Protein AF-A0A817D5H7-F1 (afdb_monomer_lite)

Foldseek 3Di:
DPPPDQLQRVCVVVVNPDSVVSVVVVVVVVVCCVPPPCVQPVDCPPPALVNCLVPVADPVCCVPPHPDSSDDDDDDPDQWDADDQDPPPVQNVVQQDPVVRGGIDGPPDDPPVCPPPPPPVVVVND

Secondary structure (DSSP, 8-state):
------HHHHHHHTT-S-HHHHHHHHHHHHHHIIIIIIHHHTSGGG--HHHHHHHSS-HHHHHHH-SSTT--------S-EE-PPPS-HHHHHHHEETTTTEEEE--SS-THHHHTT-TTGGGG--

Radius of gyration: 20.89 Å; chains: 1; bounding box: 43×39×53 Å

Structure (mmCIF, N/CA/C/O backbone):
data_AF-A0A817D5H7-F1
#
_entry.id   AF-A0A817D5H7-F1
#
loop_
_atom_site.group_PDB
_atom_site.id
_atom_site.type_symbol
_atom_site.label_atom_id
_atom_site.label_alt_id
_atom_site.label_comp_id
_atom_site.label_asym_id
_atom_site.label_entity_id
_atom_site.label_seq_id
_atom_site.pdbx_PDB_ins_code
_atom_site.Cartn_x
_atom_site.Cartn_y
_atom_site.Cartn_z
_atom_site.occupancy
_atom_site.B_iso_or_equiv
_atom_site.auth_seq_id
_atom_site.auth_comp_id
_atom_site.auth_asym_id
_atom_site.auth_atom_id
_atom_site.pdbx_PDB_model_num
ATOM 1 N N . MET A 1 1 ? 10.647 0.084 -1.416 1.00 36.53 1 MET A N 1
ATOM 2 C CA . MET A 1 1 ? 12.083 0.309 -1.682 1.00 36.53 1 MET A CA 1
ATOM 3 C C . MET A 1 1 ? 12.267 0.504 -3.180 1.00 36.53 1 MET A C 1
ATOM 5 O O . MET A 1 1 ? 11.966 -0.406 -3.937 1.00 36.53 1 MET A O 1
ATOM 9 N N . HIS A 1 2 ? 12.642 1.703 -3.624 1.00 50.81 2 HIS A N 1
ATOM 10 C CA . HIS A 1 2 ? 12.948 1.968 -5.031 1.00 50.81 2 HIS A CA 1
ATOM 11 C C . HIS A 1 2 ? 14.469 1.906 -5.162 1.00 50.81 2 HIS A C 1
ATOM 13 O O . HIS A 1 2 ? 15.149 2.758 -4.604 1.00 50.81 2 HIS A O 1
ATOM 19 N N . LEU A 1 3 ? 15.009 0.899 -5.852 1.00 74.94 3 LEU A N 1
ATOM 20 C CA . LEU A 1 3 ? 16.464 0.732 -5.997 1.00 74.94 3 LEU A CA 1
ATOM 21 C C . LEU A 1 3 ? 17.115 1.856 -6.827 1.00 74.94 3 LEU A C 1
ATOM 23 O O . LEU A 1 3 ? 18.332 1.926 -6.921 1.00 74.94 3 LEU A O 1
ATOM 27 N N . GLY A 1 4 ? 16.315 2.727 -7.458 1.00 81.31 4 GLY A N 1
ATOM 28 C CA . GLY A 1 4 ? 16.807 3.887 -8.211 1.00 81.31 4 GLY A CA 1
ATOM 29 C C . GLY A 1 4 ? 17.527 3.536 -9.517 1.00 81.31 4 GLY A C 1
ATOM 30 O O . GLY A 1 4 ? 18.035 4.427 -10.190 1.00 81.31 4 GLY A O 1
ATOM 31 N N . LEU A 1 5 ? 17.561 2.257 -9.898 1.00 89.38 5 LEU A N 1
ATOM 32 C CA . LEU A 1 5 ? 18.263 1.790 -11.087 1.00 89.38 5 LEU A CA 1
ATOM 33 C C . LEU A 1 5 ? 17.508 2.171 -12.361 1.00 89.38 5 LEU A C 1
ATOM 35 O O . LEU A 1 5 ? 16.300 1.963 -12.481 1.00 89.38 5 LEU A O 1
ATOM 39 N N . SER A 1 6 ? 18.237 2.698 -13.344 1.00 91.38 6 SER A N 1
ATOM 40 C CA . SER A 1 6 ? 17.663 2.979 -14.659 1.00 91.38 6 SER A CA 1
ATOM 41 C C . SER A 1 6 ? 17.396 1.685 -15.437 1.00 91.38 6 SER A C 1
ATOM 43 O O . SER A 1 6 ? 18.124 0.701 -15.304 1.00 91.38 6 SER A O 1
ATOM 45 N N . ASN A 1 7 ? 16.420 1.706 -16.351 1.00 91.50 7 ASN A N 1
ATOM 46 C CA . ASN A 1 7 ? 16.130 0.551 -17.213 1.00 91.50 7 ASN A CA 1
ATOM 47 C C . ASN A 1 7 ? 17.330 0.109 -18.069 1.00 91.50 7 ASN A C 1
ATOM 49 O O . ASN A 1 7 ? 17.376 -1.041 -18.487 1.00 91.50 7 ASN A O 1
ATOM 53 N N . LYS A 1 8 ? 18.299 0.997 -18.342 1.00 93.38 8 LYS A N 1
ATOM 54 C CA . LYS A 1 8 ? 19.543 0.626 -19.037 1.00 93.38 8 LYS A CA 1
ATOM 55 C C . LYS A 1 8 ? 20.434 -0.251 -18.154 1.00 93.38 8 LYS A C 1
ATOM 57 O O . LYS A 1 8 ? 20.929 -1.268 -18.619 1.00 93.38 8 LYS A O 1
ATOM 62 N N . VAL A 1 9 ? 20.592 0.129 -16.885 1.00 94.19 9 VAL A N 1
ATOM 63 C CA . VAL A 1 9 ? 21.369 -0.642 -15.903 1.00 94.19 9 VAL A CA 1
ATOM 64 C C . VAL A 1 9 ? 20.718 -2.001 -15.673 1.00 94.19 9 VAL A C 1
ATOM 66 O O . VAL A 1 9 ? 21.392 -3.020 -15.741 1.00 94.19 9 VAL A O 1
ATOM 69 N N . LEU A 1 10 ? 19.394 -2.030 -15.504 1.00 93.00 10 LEU A N 1
ATOM 70 C CA . LEU A 1 10 ? 18.650 -3.282 -15.364 1.00 93.00 10 LEU A CA 1
ATOM 71 C C . LEU A 1 10 ? 18.802 -4.180 -16.598 1.00 93.00 10 LEU A C 1
ATOM 73 O O . LEU A 1 10 ? 19.016 -5.377 -16.448 1.00 93.00 10 LEU A O 1
ATOM 77 N N . ALA A 1 11 ? 18.750 -3.618 -17.810 1.00 94.38 11 ALA A N 1
ATOM 78 C CA . ALA A 1 11 ? 18.969 -4.400 -19.024 1.00 94.38 11 ALA A CA 1
ATOM 79 C C . ALA A 1 11 ? 20.371 -5.028 -19.050 1.00 94.38 11 ALA A C 1
ATOM 81 O O . ALA A 1 11 ? 20.500 -6.194 -19.398 1.00 94.38 11 ALA A O 1
ATOM 82 N N . SER A 1 12 ? 21.396 -4.296 -18.605 1.00 94.12 12 SER A N 1
ATOM 83 C CA . SER A 1 12 ? 22.757 -4.828 -18.495 1.00 94.12 12 SER A CA 1
ATOM 84 C C . SER A 1 12 ? 22.873 -5.942 -17.452 1.00 94.12 12 SER A C 1
ATOM 86 O O . SER A 1 12 ? 23.489 -6.962 -17.737 1.00 94.12 12 SER A O 1
ATOM 88 N N . ILE A 1 13 ? 22.287 -5.761 -16.262 1.00 94.50 13 ILE A N 1
ATOM 89 C CA . ILE A 1 13 ? 22.345 -6.742 -15.161 1.00 94.50 13 ILE A CA 1
ATOM 90 C C . ILE A 1 13 ? 21.644 -8.045 -15.551 1.00 94.50 13 ILE A C 1
ATOM 92 O O . ILE A 1 13 ? 22.140 -9.127 -15.268 1.00 94.50 13 ILE A O 1
ATOM 96 N N . PHE A 1 14 ? 20.489 -7.942 -16.207 1.00 93.06 14 PHE A N 1
ATOM 97 C CA . PHE A 1 14 ? 19.680 -9.096 -16.597 1.00 93.06 14 PHE A CA 1
ATOM 98 C C . PHE A 1 14 ? 19.974 -9.594 -18.017 1.00 93.06 14 PHE A C 1
ATOM 100 O O . PHE A 1 14 ? 19.207 -10.395 -18.546 1.00 93.06 14 PHE A O 1
ATOM 107 N N . HIS A 1 15 ? 21.049 -9.110 -18.649 1.00 94.56 15 HIS A N 1
ATOM 108 C CA . HIS A 1 15 ? 21.449 -9.474 -20.014 1.00 94.56 15 HIS A CA 1
ATOM 109 C C . HIS A 1 15 ? 20.313 -9.354 -21.049 1.00 94.56 15 HIS A C 1
ATOM 111 O O . HIS A 1 15 ? 20.173 -10.163 -21.966 1.00 94.56 15 HIS A O 1
ATOM 117 N N . LEU A 1 16 ? 19.480 -8.322 -20.907 1.00 92.25 16 LEU A N 1
ATOM 118 C CA . LEU A 1 16 ? 18.393 -8.018 -21.827 1.00 92.25 16 LEU A CA 1
ATOM 119 C C . LEU A 1 16 ? 18.886 -7.115 -22.956 1.00 92.25 16 LEU A C 1
ATOM 121 O O . LEU A 1 16 ? 19.622 -6.155 -22.740 1.00 92.25 16 LEU A O 1
ATOM 125 N N . GLN A 1 17 ? 18.391 -7.386 -24.161 1.00 87.75 17 GLN A N 1
ATOM 126 C CA . GLN A 1 17 ? 18.819 -6.711 -25.389 1.00 87.75 17 GLN A CA 1
ATOM 127 C C . GLN A 1 17 ? 18.530 -5.201 -25.390 1.00 87.75 17 GLN A C 1
ATOM 129 O O . GLN A 1 17 ? 19.285 -4.423 -25.966 1.00 87.75 17 GLN A O 1
ATOM 134 N N . ASP A 1 18 ? 17.438 -4.755 -24.752 1.00 91.69 18 ASP A N 1
ATOM 135 C CA . ASP A 1 18 ? 17.120 -3.330 -24.675 1.00 91.69 18 ASP A CA 1
ATOM 136 C C . ASP A 1 18 ? 16.357 -2.902 -23.407 1.00 91.69 18 ASP A C 1
ATOM 138 O O . ASP A 1 18 ? 15.669 -3.673 -22.730 1.00 91.69 18 ASP A O 1
ATOM 142 N N . LYS A 1 19 ? 16.422 -1.593 -23.118 1.00 90.50 19 LYS A N 1
ATOM 143 C CA . LYS A 1 19 ? 15.696 -0.955 -22.003 1.00 90.50 19 LYS A CA 1
ATOM 144 C C . LYS A 1 19 ? 14.167 -1.048 -22.127 1.00 90.50 19 LYS A C 1
ATOM 146 O O . LYS A 1 19 ? 13.459 -0.848 -21.140 1.00 90.50 19 LYS A O 1
ATOM 151 N N . ARG A 1 20 ? 13.638 -1.277 -23.336 1.00 93.19 20 ARG A N 1
ATOM 152 C CA . ARG A 1 20 ? 12.189 -1.376 -23.581 1.00 93.19 20 ARG A CA 1
ATOM 153 C C . ARG A 1 20 ? 11.664 -2.715 -23.082 1.00 93.19 20 ARG A C 1
ATOM 155 O O . ARG A 1 20 ? 10.571 -2.774 -22.531 1.00 93.19 20 ARG A O 1
ATOM 162 N N . SER A 1 21 ? 12.459 -3.768 -23.213 1.00 92.50 21 SER A N 1
ATOM 163 C CA . SER A 1 21 ? 12.161 -5.112 -22.730 1.00 92.50 21 SER A CA 1
ATOM 164 C C . SER A 1 21 ? 12.034 -5.130 -21.212 1.00 92.50 21 SER A C 1
ATOM 166 O O . SER A 1 21 ? 11.036 -5.641 -20.715 1.00 92.50 21 SER A O 1
ATOM 168 N N . VAL A 1 22 ? 12.919 -4.431 -20.491 1.00 93.94 22 VAL A N 1
ATOM 169 C CA . VAL A 1 22 ? 12.772 -4.196 -19.040 1.00 93.94 22 VAL A CA 1
ATOM 170 C C . VAL A 1 22 ? 11.411 -3.576 -18.715 1.00 93.94 22 VAL A C 1
ATOM 172 O O . VAL A 1 22 ? 10.673 -4.093 -17.881 1.00 93.94 22 VAL A O 1
ATOM 175 N N . SER A 1 23 ? 11.036 -2.494 -19.407 1.00 92.12 23 SER A N 1
ATOM 176 C CA . SER A 1 23 ? 9.758 -1.819 -19.148 1.00 92.12 23 SER A CA 1
ATOM 177 C C . SER A 1 23 ? 8.547 -2.715 -19.421 1.00 92.12 23 SER A C 1
ATOM 179 O O . SER A 1 23 ? 7.564 -2.645 -18.685 1.00 92.12 23 SER A O 1
ATOM 181 N N . ARG A 1 24 ? 8.601 -3.550 -20.468 1.00 94.25 24 ARG A N 1
ATOM 182 C CA . ARG A 1 24 ? 7.533 -4.505 -20.799 1.00 94.25 24 ARG A CA 1
ATOM 183 C C . ARG A 1 24 ? 7.403 -5.591 -19.735 1.00 94.25 24 ARG A C 1
ATOM 185 O O . ARG A 1 24 ? 6.288 -5.857 -19.294 1.00 94.25 24 ARG A O 1
ATOM 192 N N . VAL A 1 25 ? 8.524 -6.161 -19.292 1.00 94.06 25 VAL A N 1
ATOM 193 C CA . VAL A 1 25 ? 8.550 -7.188 -18.239 1.00 94.06 25 VAL A CA 1
ATOM 194 C C . VAL A 1 25 ? 7.991 -6.629 -16.934 1.00 94.06 25 VAL A C 1
ATOM 196 O O . VAL A 1 25 ? 7.056 -7.207 -16.389 1.00 94.06 25 VAL A O 1
ATOM 199 N N . ILE A 1 26 ? 8.471 -5.465 -16.477 1.00 92.50 26 ILE A N 1
ATOM 200 C CA . ILE A 1 26 ? 7.965 -4.815 -15.255 1.00 92.50 26 ILE A CA 1
ATOM 201 C C . ILE A 1 26 ? 6.457 -4.568 -15.350 1.00 92.50 26 ILE A C 1
ATOM 203 O O . ILE A 1 26 ? 5.720 -4.825 -14.400 1.00 92.50 26 ILE A O 1
ATOM 207 N N . HIS A 1 27 ? 5.974 -4.087 -16.498 1.00 93.94 27 HIS A N 1
ATOM 208 C CA . HIS A 1 27 ? 4.544 -3.861 -16.699 1.00 93.94 27 HIS A CA 1
ATOM 209 C C . HIS A 1 27 ? 3.732 -5.160 -16.662 1.00 93.94 27 HIS A C 1
ATOM 211 O O . HIS A 1 27 ? 2.651 -5.173 -16.077 1.00 93.94 27 HIS A O 1
ATOM 217 N N . SER A 1 28 ? 4.253 -6.241 -17.245 1.00 95.62 28 SER A N 1
ATOM 218 C CA . SER A 1 28 ? 3.621 -7.563 -17.219 1.00 95.62 28 SER A CA 1
ATOM 219 C C . SER A 1 28 ? 3.545 -8.122 -15.802 1.00 95.62 28 SER A C 1
ATOM 221 O O . SER A 1 28 ? 2.470 -8.513 -15.358 1.00 95.62 28 SER A O 1
ATOM 223 N N . VAL A 1 29 ? 4.659 -8.084 -15.064 1.00 94.62 29 VAL A N 1
ATOM 224 C CA . VAL A 1 29 ? 4.711 -8.511 -13.659 1.00 94.62 29 VAL A CA 1
ATOM 225 C C . VAL A 1 29 ? 3.738 -7.691 -12.826 1.00 94.62 29 VAL A C 1
ATOM 227 O O . VAL A 1 29 ? 2.950 -8.256 -12.083 1.00 94.62 29 VAL A O 1
ATOM 230 N N . ARG A 1 30 ? 3.709 -6.364 -12.996 1.00 93.00 30 ARG A N 1
ATOM 231 C CA . ARG A 1 30 ? 2.756 -5.503 -12.286 1.00 93.00 30 ARG A CA 1
ATOM 232 C C . ARG A 1 30 ? 1.307 -5.897 -12.568 1.00 93.00 30 ARG A C 1
ATOM 234 O O . ARG A 1 30 ? 0.505 -5.892 -11.642 1.00 93.00 30 ARG A O 1
ATOM 241 N N . LYS A 1 31 ? 0.957 -6.216 -13.819 1.00 94.69 31 LYS A N 1
ATOM 242 C CA . LYS A 1 31 ? -0.395 -6.682 -14.163 1.00 94.69 31 LYS A CA 1
ATOM 243 C C . LYS A 1 31 ? -0.734 -7.993 -13.454 1.00 94.69 31 LYS A C 1
ATOM 245 O O . LYS A 1 31 ? -1.754 -8.025 -12.780 1.00 94.69 31 LYS A O 1
ATOM 250 N N . ALA A 1 32 ? 0.137 -8.997 -13.553 1.00 94.00 32 ALA A N 1
ATOM 251 C CA . ALA A 1 32 ? -0.057 -10.295 -12.904 1.00 94.00 32 ALA A CA 1
ATOM 252 C C . ALA A 1 32 ? -0.129 -10.165 -11.374 1.00 94.00 32 ALA A C 1
ATOM 254 O O . ALA A 1 32 ? -1.003 -10.727 -10.728 1.00 94.00 32 ALA A O 1
ATOM 255 N N . MET A 1 33 ? 0.729 -9.333 -10.776 1.00 91.88 33 MET A N 1
ATOM 256 C CA . MET A 1 33 ? 0.649 -9.036 -9.348 1.00 91.88 33 MET A CA 1
ATOM 257 C C . MET A 1 33 ? -0.697 -8.413 -8.984 1.00 91.88 33 MET A C 1
ATOM 259 O O . MET A 1 33 ? -1.277 -8.794 -7.977 1.00 91.88 33 MET A O 1
ATOM 263 N N . MET A 1 34 ? -1.205 -7.468 -9.779 1.00 88.56 34 MET A N 1
ATOM 264 C CA . MET A 1 34 ? -2.478 -6.816 -9.477 1.00 88.56 34 MET A CA 1
ATOM 265 C C . MET A 1 34 ? -3.682 -7.754 -9.592 1.00 88.56 34 MET A C 1
ATOM 267 O O . MET A 1 34 ? -4.578 -7.645 -8.760 1.00 88.56 34 MET A O 1
ATOM 271 N N . SER A 1 35 ? -3.715 -8.637 -10.592 1.00 88.06 35 SER A N 1
ATOM 272 C CA . SER A 1 35 ? -4.833 -9.567 -10.793 1.00 88.06 35 SER A CA 1
ATOM 273 C C . SER A 1 35 ? -4.761 -10.786 -9.878 1.00 88.06 35 SER A C 1
ATOM 275 O O . SER A 1 35 ? -5.768 -11.178 -9.302 1.00 88.06 35 SER A O 1
ATOM 277 N N . ASP A 1 36 ? -3.572 -11.359 -9.699 1.00 88.31 36 ASP A N 1
ATOM 278 C CA . ASP A 1 36 ? -3.456 -12.718 -9.164 1.00 88.31 36 ASP A CA 1
ATOM 279 C C . ASP A 1 36 ? -2.948 -12.718 -7.721 1.00 88.31 36 ASP A C 1
ATOM 281 O O . ASP A 1 36 ? -3.344 -13.564 -6.923 1.00 88.31 36 ASP A O 1
ATOM 285 N N . PHE A 1 37 ? -2.110 -11.746 -7.346 1.00 86.50 37 PHE A N 1
ATOM 286 C CA . PHE A 1 37 ? -1.529 -11.684 -6.004 1.00 86.50 37 PHE A CA 1
ATOM 287 C C . PHE A 1 37 ? -2.262 -10.695 -5.092 1.00 86.50 37 PHE A C 1
ATOM 289 O O . PHE A 1 37 ? -2.733 -11.054 -4.017 1.00 86.50 37 PHE A O 1
ATOM 296 N N . VAL A 1 38 ? -2.384 -9.435 -5.508 1.00 84.25 38 VAL A N 1
ATOM 297 C CA . VAL A 1 38 ? -2.875 -8.355 -4.642 1.00 84.25 38 VAL A CA 1
ATOM 298 C C . VAL A 1 38 ? -4.311 -8.608 -4.197 1.00 84.25 38 VAL A C 1
ATOM 300 O O . VAL A 1 38 ? -4.616 -8.439 -3.016 1.00 84.25 38 VAL A O 1
ATOM 303 N N . GLN A 1 39 ? -5.164 -9.063 -5.117 1.00 77.44 39 GLN A N 1
ATOM 304 C CA . GLN A 1 39 ? -6.560 -9.377 -4.824 1.00 77.44 39 GLN A CA 1
ATOM 305 C C . GLN A 1 39 ? -6.705 -10.451 -3.734 1.00 77.44 39 GLN A C 1
ATOM 307 O O . GLN A 1 39 ? -7.598 -10.343 -2.896 1.00 77.44 39 GLN A O 1
ATOM 312 N N . HIS A 1 40 ? -5.812 -11.443 -3.715 1.00 78.25 40 HIS A N 1
ATOM 313 C CA . HIS A 1 40 ? -5.900 -12.590 -2.811 1.00 78.25 40 HIS A CA 1
ATOM 314 C C . HIS A 1 40 ? -5.126 -12.398 -1.500 1.00 78.25 40 HIS A C 1
ATOM 316 O O . HIS A 1 40 ? -5.522 -12.977 -0.496 1.00 78.25 40 HIS A O 1
ATOM 322 N N . TYR A 1 41 ? -4.061 -11.584 -1.483 1.00 78.00 41 TYR A N 1
ATOM 323 C CA . TYR A 1 41 ? -3.114 -11.550 -0.355 1.00 78.00 41 TYR A CA 1
ATOM 324 C C . TYR A 1 41 ? -2.839 -10.163 0.250 1.00 78.00 41 TYR A C 1
ATOM 326 O O . TYR A 1 41 ? -2.292 -10.086 1.344 1.00 78.00 41 TYR A O 1
ATOM 334 N N . LEU A 1 42 ? -3.182 -9.056 -0.421 1.00 75.88 42 LEU A N 1
ATOM 335 C CA . LEU A 1 42 ? -2.879 -7.689 0.061 1.00 75.88 42 LEU A CA 1
ATOM 336 C C . LEU A 1 42 ? -4.120 -6.837 0.367 1.00 75.88 42 LEU A C 1
ATOM 338 O O . LEU A 1 42 ? -3.984 -5.763 0.949 1.00 75.88 42 LEU A O 1
ATOM 342 N N . GLY A 1 43 ? -5.316 -7.284 -0.022 1.00 68.00 43 GLY A N 1
ATOM 343 C CA . GLY A 1 43 ? -6.587 -6.637 0.330 1.00 68.00 43 GLY A CA 1
ATOM 344 C C . GLY A 1 43 ? -7.281 -7.297 1.524 1.00 68.00 43 GLY A C 1
ATOM 345 O O . GLY A 1 43 ? -6.917 -8.392 1.924 1.00 68.00 43 GLY A O 1
ATOM 346 N N . PHE A 1 44 ? -8.343 -6.688 2.051 1.00 67.38 44 PHE A N 1
ATOM 347 C CA . PHE A 1 44 ? -9.131 -7.271 3.152 1.00 67.38 44 PHE A CA 1
ATOM 348 C C . PHE A 1 44 ? -10.091 -8.388 2.711 1.00 67.38 44 PHE A C 1
ATOM 350 O O . PHE A 1 44 ? -10.747 -8.994 3.545 1.00 67.38 44 PHE A O 1
ATOM 357 N N . HIS A 1 45 ? -10.168 -8.699 1.414 1.00 68.69 45 HIS A N 1
ATOM 358 C CA . HIS A 1 45 ? -11.101 -9.701 0.885 1.00 68.69 45 HIS A CA 1
ATOM 359 C C . HIS A 1 45 ? -10.864 -11.123 1.414 1.00 68.69 45 HIS A C 1
ATOM 361 O O . HIS A 1 45 ? -11.800 -11.914 1.443 1.00 68.69 45 HIS A O 1
ATOM 367 N N . HIS A 1 46 ? -9.638 -11.447 1.834 1.00 71.06 46 HIS A N 1
ATOM 368 C CA . HIS A 1 46 ? -9.293 -12.767 2.370 1.00 71.06 46 HIS A CA 1
ATOM 369 C C . HIS A 1 46 ? -9.415 -12.858 3.900 1.00 71.06 46 HIS A C 1
ATOM 371 O O . HIS A 1 46 ? -9.274 -13.946 4.453 1.00 71.06 46 HIS A O 1
ATOM 377 N N . ILE A 1 47 ? -9.677 -11.741 4.591 1.00 78.81 47 ILE A N 1
ATOM 378 C CA . ILE A 1 47 ? -9.762 -11.690 6.053 1.00 78.81 47 ILE A CA 1
ATOM 379 C C . ILE A 1 47 ? -11.164 -11.236 6.445 1.00 78.81 47 ILE A C 1
ATOM 381 O O . ILE A 1 47 ? -11.566 -10.107 6.177 1.00 78.81 47 ILE A O 1
ATOM 385 N N . ASN A 1 48 ? -11.910 -12.106 7.122 1.00 83.06 48 ASN A N 1
ATOM 386 C CA . ASN A 1 48 ? -13.197 -11.727 7.693 1.00 83.06 48 ASN A CA 1
ATOM 387 C C . ASN A 1 48 ? -13.019 -11.092 9.085 1.00 83.06 48 ASN A C 1
ATOM 389 O O . ASN A 1 48 ? -12.007 -11.288 9.762 1.00 83.06 48 ASN A O 1
ATOM 393 N N . ARG A 1 49 ? -14.031 -10.338 9.529 1.00 83.06 49 ARG A N 1
ATOM 394 C CA . ARG A 1 49 ? -14.024 -9.633 10.821 1.00 83.06 49 ARG A CA 1
ATOM 395 C C . ARG A 1 49 ? -13.711 -10.559 12.000 1.00 83.06 49 ARG A C 1
ATOM 397 O O . ARG A 1 49 ? -12.934 -10.182 12.873 1.00 83.06 49 ARG A O 1
ATOM 404 N N . GLN A 1 50 ? -14.308 -11.748 12.023 1.00 83.69 50 GLN A N 1
ATOM 405 C CA . GLN A 1 50 ? -14.150 -12.690 13.127 1.00 83.69 50 GLN A CA 1
ATOM 406 C C . GLN A 1 50 ? -12.701 -13.185 13.218 1.00 83.69 50 GLN A C 1
ATOM 408 O O . GLN A 1 50 ? -12.098 -13.150 14.285 1.00 83.69 50 GLN A O 1
ATOM 413 N N . THR A 1 51 ? -12.080 -13.494 12.077 1.00 84.62 51 THR A N 1
ATOM 414 C CA . THR A 1 51 ? -10.659 -13.841 11.991 1.00 84.62 51 THR A CA 1
ATOM 415 C C . THR A 1 51 ? -9.764 -12.733 12.554 1.00 84.62 51 THR A C 1
ATOM 417 O O . THR A 1 51 ? -8.801 -13.046 13.248 1.00 84.62 51 THR A O 1
ATOM 420 N N . VAL A 1 52 ? -10.087 -11.451 12.333 1.00 83.81 52 VAL A N 1
ATOM 421 C CA . VAL A 1 52 ? -9.328 -10.323 12.917 1.00 83.81 52 VAL A CA 1
ATOM 422 C C . VAL A 1 52 ? -9.432 -10.284 14.441 1.00 83.81 52 VAL A C 1
ATOM 424 O O . VAL A 1 52 ? -8.421 -10.121 15.128 1.00 83.81 52 VAL A O 1
ATOM 427 N N . ILE A 1 53 ? -10.645 -10.437 14.970 1.00 83.06 53 ILE A N 1
ATOM 428 C CA . ILE A 1 53 ? -10.912 -10.415 16.415 1.00 83.06 53 ILE A CA 1
ATOM 429 C C . ILE A 1 53 ? -10.190 -11.576 17.113 1.00 83.06 53 ILE A C 1
ATOM 431 O O . ILE A 1 53 ? -9.565 -11.395 18.167 1.00 83.06 53 ILE A O 1
ATOM 435 N N . ASP A 1 54 ? -10.231 -12.753 16.495 1.00 82.62 54 ASP A N 1
ATOM 436 C CA . ASP A 1 54 ? -9.711 -13.982 17.085 1.00 82.62 54 ASP A CA 1
ATOM 437 C C . ASP A 1 54 ? -8.186 -14.081 16.963 1.00 82.62 54 ASP A C 1
ATOM 439 O O . ASP A 1 54 ? -7.521 -14.434 17.935 1.00 82.62 54 ASP A O 1
ATOM 443 N N . HIS A 1 55 ? -7.616 -13.713 15.808 1.00 83.31 55 HIS A N 1
ATOM 444 C CA . HIS A 1 55 ? -6.220 -14.028 15.472 1.00 83.31 55 HIS A CA 1
ATOM 445 C C . HIS A 1 55 ? -5.304 -12.807 15.310 1.00 83.31 55 HIS A C 1
ATOM 447 O O . HIS A 1 55 ? -4.085 -12.961 15.333 1.00 83.31 55 HIS A O 1
ATOM 453 N N . HIS A 1 56 ? -5.849 -11.596 15.155 1.00 80.38 56 HIS A N 1
ATOM 454 C CA . HIS A 1 56 ? -5.058 -10.396 14.839 1.00 80.38 56 HIS A CA 1
ATOM 455 C C . HIS A 1 56 ? -5.158 -9.282 15.889 1.00 80.38 56 HIS A C 1
ATOM 457 O O . HIS A 1 56 ? -4.683 -8.172 15.657 1.00 80.38 56 HIS A O 1
ATOM 463 N N . THR A 1 57 ? -5.722 -9.575 17.064 1.00 80.19 57 THR A N 1
ATOM 464 C CA . THR A 1 57 ? -5.765 -8.643 18.199 1.00 80.19 57 THR A CA 1
ATOM 465 C C . THR A 1 57 ? -5.027 -9.251 19.388 1.00 80.19 57 THR A C 1
ATOM 467 O O . THR A 1 57 ? -5.415 -10.304 19.895 1.00 80.19 57 THR A O 1
ATOM 470 N N . THR A 1 58 ? -3.956 -8.600 19.845 1.00 82.50 58 THR A N 1
ATOM 471 C CA . THR A 1 58 ? -3.171 -9.072 20.996 1.00 82.50 58 THR A CA 1
ATOM 472 C C . THR A 1 58 ? -3.967 -8.951 22.295 1.00 82.50 58 THR A C 1
ATOM 474 O O . THR A 1 58 ? -4.791 -8.050 22.434 1.00 82.50 58 THR A O 1
ATOM 477 N N . ALA A 1 59 ? -3.694 -9.819 23.276 1.00 84.31 59 ALA A N 1
ATOM 478 C CA . ALA A 1 59 ? -4.360 -9.768 24.583 1.00 84.31 59 ALA A CA 1
ATOM 479 C C . ALA A 1 59 ? -4.237 -8.382 25.244 1.00 84.31 59 ALA A C 1
ATOM 481 O O . ALA A 1 59 ? -5.221 -7.838 25.725 1.00 84.31 59 ALA A O 1
ATOM 482 N N . ILE A 1 60 ? -3.056 -7.759 25.159 1.00 85.81 60 ILE A N 1
ATOM 483 C CA . ILE A 1 60 ? -2.813 -6.410 25.690 1.00 85.81 60 ILE A CA 1
ATOM 484 C C . ILE A 1 60 ? -3.715 -5.364 25.014 1.00 85.81 60 ILE A C 1
ATOM 486 O O . ILE A 1 60 ? -4.292 -4.524 25.695 1.00 85.81 60 ILE A O 1
ATOM 490 N N . ALA A 1 61 ? -3.866 -5.406 23.687 1.00 81.94 61 ALA A N 1
ATOM 491 C CA . ALA A 1 61 ? -4.745 -4.472 22.985 1.00 81.94 61 ALA A CA 1
ATOM 492 C C . ALA A 1 61 ? -6.224 -4.695 23.339 1.00 81.94 61 ALA A C 1
ATOM 494 O O . ALA A 1 61 ? -6.969 -3.722 23.429 1.00 81.94 61 ALA A O 1
ATOM 495 N N . LYS A 1 62 ? -6.636 -5.950 23.580 1.00 82.88 62 LYS A N 1
ATOM 496 C CA . LYS A 1 62 ? -7.997 -6.269 24.039 1.00 82.88 62 LYS A CA 1
ATOM 497 C C . LYS A 1 62 ? -8.287 -5.611 25.387 1.00 82.88 62 LYS A C 1
ATOM 499 O O . LYS A 1 62 ? -9.265 -4.885 25.486 1.00 82.88 62 LYS A O 1
ATOM 504 N N . GLU A 1 63 ? -7.404 -5.792 26.366 1.00 86.38 63 GLU A N 1
ATOM 505 C CA . GLU A 1 63 ? -7.575 -5.231 27.715 1.00 86.38 63 GLU A CA 1
ATOM 506 C C . GLU A 1 63 ? -7.520 -3.697 27.744 1.00 86.38 63 GLU A C 1
ATOM 508 O O . GLU A 1 63 ? -8.244 -3.057 28.499 1.00 86.38 63 GLU A O 1
ATOM 513 N N . LEU A 1 64 ? -6.654 -3.086 26.930 1.00 86.62 64 LEU A N 1
ATOM 514 C CA . LEU A 1 64 ? -6.440 -1.638 26.978 1.00 86.62 64 LEU A CA 1
ATOM 515 C C . LEU A 1 64 ? -7.441 -0.833 26.145 1.00 86.62 64 LEU A C 1
ATOM 517 O O . LEU A 1 64 ? -7.689 0.329 26.462 1.00 86.62 64 LEU A O 1
ATOM 521 N N . LEU A 1 65 ? -7.944 -1.395 25.041 1.00 83.81 65 LEU A N 1
ATOM 522 C CA . LEU A 1 65 ? -8.641 -0.621 24.006 1.00 83.81 65 LEU A CA 1
ATOM 523 C C . LEU A 1 65 ? -10.063 -1.110 23.718 1.00 83.81 65 LEU A C 1
ATOM 525 O O . LEU A 1 65 ? -10.796 -0.407 23.018 1.00 83.81 65 LEU A O 1
ATOM 529 N N . LEU A 1 66 ? -10.464 -2.288 24.210 1.00 84.19 66 LEU A N 1
ATOM 530 C CA . LEU A 1 66 ? -11.781 -2.865 23.938 1.00 84.19 66 LEU A CA 1
ATOM 531 C C . LEU A 1 66 ? -12.615 -2.972 25.216 1.00 84.19 66 LEU A C 1
ATOM 533 O O . LEU A 1 66 ? -12.137 -3.408 26.253 1.00 84.19 66 LEU A O 1
ATOM 537 N N . ASN A 1 67 ? -13.905 -2.649 25.108 1.00 82.50 67 ASN A N 1
ATOM 538 C CA . ASN A 1 67 ? -14.868 -2.823 26.201 1.00 82.50 67 ASN A CA 1
ATOM 539 C C . ASN A 1 67 ? -15.694 -4.108 26.043 1.00 82.50 67 ASN A C 1
ATOM 541 O O . ASN A 1 67 ? -16.384 -4.529 26.967 1.00 82.50 67 ASN A O 1
ATOM 545 N N . THR A 1 68 ? -15.687 -4.707 24.847 1.00 80.12 68 THR A N 1
ATOM 546 C CA . THR A 1 68 ? -16.477 -5.901 24.516 1.00 80.12 68 THR A CA 1
ATOM 547 C C . THR A 1 68 ? -15.692 -6.836 23.587 1.00 80.12 68 THR A C 1
ATOM 549 O O . THR A 1 68 ? -14.894 -6.360 22.774 1.00 80.12 68 THR A O 1
ATOM 552 N N . PRO A 1 69 ? -15.944 -8.159 23.633 1.00 74.12 69 PRO A N 1
ATOM 553 C CA . PRO A 1 69 ? -15.172 -9.148 22.873 1.00 74.12 69 PRO A CA 1
ATOM 554 C C . PRO A 1 69 ? -15.386 -9.082 21.353 1.00 74.12 69 PRO A C 1
ATOM 556 O O . PRO A 1 69 ? -14.583 -9.627 20.605 1.00 74.12 69 PRO A O 1
ATOM 559 N N . TYR A 1 70 ? -16.439 -8.407 20.881 1.00 76.38 70 TYR A N 1
ATOM 560 C CA . TYR A 1 70 ? -16.756 -8.279 19.453 1.00 76.38 70 TYR A CA 1
ATOM 561 C C . TYR A 1 70 ? -16.213 -6.994 18.817 1.00 76.38 70 TYR A C 1
ATOM 563 O O . TYR A 1 70 ? -16.468 -6.734 17.636 1.00 76.38 70 TYR A O 1
ATOM 571 N N . GLN A 1 71 ? -15.516 -6.152 19.581 1.00 80.56 71 GLN A N 1
ATOM 572 C CA . GLN A 1 71 ? -14.886 -4.941 19.065 1.00 80.56 71 GLN A CA 1
ATOM 573 C C . GLN A 1 71 ? -13.510 -5.249 18.465 1.00 80.56 71 GLN A C 1
ATOM 575 O O . GLN A 1 71 ? -12.859 -6.227 18.813 1.00 80.56 71 GLN A O 1
ATOM 580 N N . LEU A 1 72 ? -13.081 -4.398 17.536 1.00 78.44 72 LEU A N 1
ATOM 581 C CA . LEU A 1 72 ? -11.750 -4.453 16.942 1.00 78.44 72 LEU A CA 1
ATOM 582 C C . LEU A 1 72 ? -11.104 -3.080 17.049 1.00 78.44 72 LEU A C 1
ATOM 584 O O . LEU A 1 72 ? -11.782 -2.059 16.908 1.00 78.44 72 LEU A O 1
ATOM 588 N N . THR A 1 73 ? -9.794 -3.066 17.253 1.00 76.00 73 THR A N 1
ATOM 589 C CA . THR A 1 73 ? -8.989 -1.850 17.186 1.00 76.00 73 THR A CA 1
ATOM 590 C C . THR A 1 73 ? -8.212 -1.858 15.881 1.00 76.00 73 THR A C 1
ATOM 592 O O . THR A 1 73 ? -7.485 -2.806 15.591 1.00 76.00 73 THR A O 1
ATOM 595 N N . LEU A 1 74 ? -8.338 -0.783 15.105 1.00 75.88 74 LEU A N 1
ATOM 596 C CA . LEU A 1 74 ? -7.579 -0.582 13.877 1.00 75.88 74 LEU A CA 1
ATOM 597 C C . LEU A 1 74 ? -6.542 0.522 14.098 1.00 75.88 74 LEU A C 1
ATOM 599 O O . LEU A 1 74 ? -6.901 1.672 14.342 1.00 75.88 74 LEU A O 1
ATOM 603 N N . VAL A 1 75 ? -5.260 0.173 13.989 1.00 73.88 75 VAL A N 1
ATOM 604 C CA . VAL A 1 75 ? -4.153 1.135 14.045 1.00 73.88 75 VAL A CA 1
ATOM 605 C C . VAL A 1 75 ? -3.596 1.305 12.638 1.00 73.88 75 VAL A C 1
ATOM 607 O O . VAL A 1 75 ? -3.065 0.362 12.058 1.00 73.88 75 VAL A O 1
ATOM 610 N N . ILE A 1 76 ? -3.731 2.507 12.080 1.00 71.81 76 ILE A N 1
ATOM 611 C CA . ILE A 1 76 ? -3.199 2.850 10.758 1.00 71.81 76 ILE A CA 1
ATOM 612 C C . ILE A 1 76 ? -2.064 3.850 10.949 1.00 71.81 76 ILE A C 1
ATOM 614 O O . ILE A 1 76 ? -2.309 5.039 11.154 1.00 71.81 76 ILE A O 1
ATOM 618 N N . ASP A 1 77 ? -0.823 3.385 10.827 1.00 69.19 77 ASP A N 1
ATOM 619 C CA . ASP A 1 77 ? 0.328 4.279 10.715 1.00 69.19 77 ASP A CA 1
ATOM 620 C C . ASP A 1 77 ? 0.426 4.789 9.272 1.00 69.19 77 ASP A C 1
ATOM 622 O O . ASP A 1 77 ? 1.001 4.155 8.386 1.00 69.19 77 ASP A O 1
ATOM 626 N N . SER A 1 78 ? -0.231 5.918 9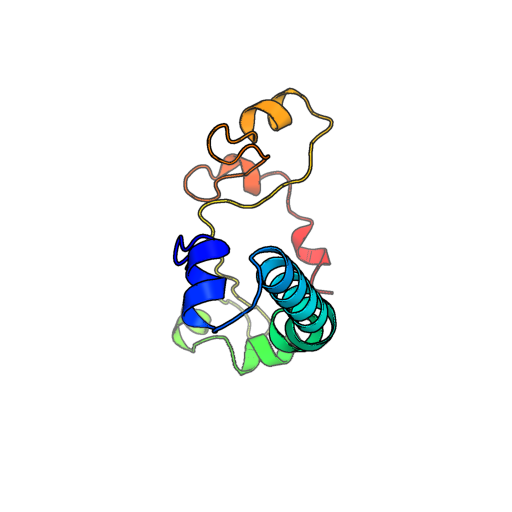.002 1.00 66.25 78 SER A N 1
ATOM 627 C CA . SER A 1 78 ? -0.148 6.577 7.702 1.00 66.25 78 SER A CA 1
ATOM 628 C C . SER A 1 78 ? 0.377 7.999 7.854 1.00 66.25 78 SER A C 1
ATOM 630 O O . SER A 1 78 ? -0.241 8.871 8.462 1.00 66.25 78 SER A O 1
ATOM 632 N N . THR A 1 79 ? 1.536 8.264 7.247 1.00 70.00 79 THR A N 1
ATOM 633 C CA . THR A 1 79 ? 2.066 9.631 7.145 1.00 70.00 79 THR A CA 1
ATOM 634 C C . THR A 1 79 ? 1.233 10.470 6.172 1.00 70.00 79 THR A C 1
ATOM 636 O O . THR A 1 79 ? 1.060 11.665 6.381 1.00 70.00 79 THR A O 1
ATOM 639 N N . TYR A 1 80 ? 0.694 9.853 5.116 1.00 77.75 80 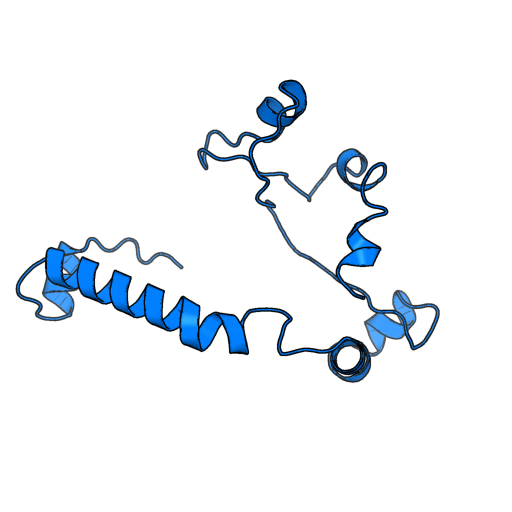TYR A N 1
ATOM 640 C CA . TYR A 1 80 ? -0.153 10.509 4.122 1.00 77.75 80 TYR A CA 1
ATOM 641 C C . TYR A 1 80 ? -1.203 9.536 3.579 1.00 77.75 80 TYR A C 1
ATOM 643 O O . TYR A 1 80 ? -0.850 8.475 3.067 1.00 77.75 80 TYR A O 1
ATOM 651 N N . LEU A 1 81 ? -2.475 9.924 3.616 1.00 82.62 81 LEU A N 1
ATOM 652 C CA . LEU A 1 81 ? -3.566 9.231 2.937 1.00 82.62 81 LEU A CA 1
ATOM 653 C C . LEU A 1 81 ? -3.855 9.900 1.601 1.00 82.62 81 LEU A C 1
ATOM 655 O O . LEU A 1 81 ? -4.062 11.111 1.533 1.00 82.62 81 LEU A O 1
ATOM 659 N N . TYR A 1 82 ? -3.888 9.112 0.532 1.00 85.19 82 TYR A N 1
ATOM 660 C CA . TYR A 1 82 ? -4.322 9.606 -0.767 1.00 85.19 82 TYR A CA 1
ATOM 661 C C . TYR A 1 82 ? -5.821 9.897 -0.763 1.00 85.19 82 TYR A C 1
ATOM 663 O O . TYR A 1 82 ? -6.619 9.070 -0.326 1.00 85.19 82 TYR A O 1
ATOM 671 N N . VAL A 1 83 ? -6.194 11.057 -1.302 1.00 85.56 83 VAL A N 1
ATOM 672 C CA . VAL A 1 83 ? -7.592 11.439 -1.512 1.00 85.56 83 VAL A CA 1
ATOM 673 C C . VAL A 1 83 ? -7.805 11.847 -2.965 1.00 85.56 83 VAL A C 1
ATOM 675 O O . VAL A 1 83 ? -6.923 12.417 -3.610 1.00 85.56 83 VAL A O 1
ATOM 678 N N . GLN A 1 84 ? -8.981 11.542 -3.509 1.00 87.12 84 GLN A N 1
ATOM 679 C CA . GLN A 1 84 ? -9.339 11.989 -4.853 1.00 87.12 84 GLN A CA 1
ATOM 680 C C . GLN A 1 84 ? -9.517 13.513 -4.897 1.00 87.12 84 GLN A C 1
ATOM 682 O O . GLN A 1 84 ? -9.674 14.171 -3.866 1.00 87.12 84 GLN A O 1
ATOM 687 N N . LYS A 1 85 ? -9.469 14.089 -6.105 1.00 84.50 85 LYS A N 1
ATOM 688 C CA . LYS A 1 85 ? -9.688 15.525 -6.307 1.00 84.50 85 LYS A CA 1
ATOM 689 C C . LYS A 1 85 ? -11.063 15.919 -5.775 1.00 84.50 85 LYS A C 1
ATOM 691 O O . LYS A 1 85 ? -12.071 15.363 -6.197 1.00 84.50 85 LYS A O 1
ATOM 696 N N . SER A 1 86 ? -11.088 16.880 -4.861 1.00 86.56 86 SER A N 1
ATOM 697 C 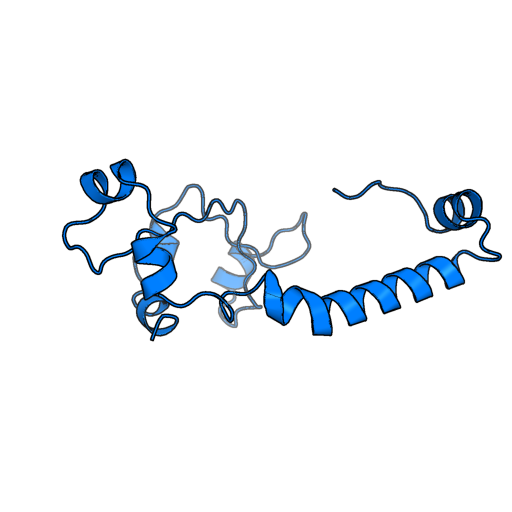CA . SER A 1 86 ? -12.336 17.390 -4.308 1.00 86.56 86 SER A CA 1
ATOM 698 C C . SER A 1 86 ? -12.900 18.497 -5.190 1.00 86.56 86 SER A C 1
ATOM 700 O O . SER A 1 86 ? -12.155 19.269 -5.796 1.00 86.56 86 SER A O 1
ATOM 702 N N . THR A 1 87 ? -14.225 18.593 -5.226 1.00 87.62 87 THR A N 1
ATOM 703 C CA . THR A 1 87 ? -14.951 19.736 -5.793 1.00 87.62 87 THR A CA 1
ATOM 704 C C . THR A 1 87 ? -14.921 20.954 -4.867 1.00 87.62 87 THR A C 1
ATOM 706 O O . THR A 1 87 ? -15.179 22.068 -5.313 1.00 87.62 87 THR A O 1
ATOM 709 N N . ASN A 1 88 ? -14.566 20.776 -3.588 1.00 91.56 88 ASN A N 1
ATOM 710 C CA . ASN A 1 88 ? -14.321 21.879 -2.667 1.00 91.56 88 ASN A CA 1
ATOM 711 C C . ASN A 1 88 ? -12.912 22.444 -2.910 1.00 91.56 88 ASN A C 1
ATOM 713 O O . ASN A 1 88 ? -11.911 21.817 -2.556 1.00 91.56 88 ASN A O 1
ATOM 717 N N . ASN A 1 89 ? -12.846 23.644 -3.489 1.00 89.31 89 ASN A N 1
ATOM 718 C CA . ASN A 1 89 ? -11.593 24.310 -3.854 1.00 89.31 89 ASN A CA 1
ATOM 719 C C . ASN A 1 89 ? -10.656 24.558 -2.664 1.00 89.31 89 ASN A C 1
ATOM 721 O O . ASN A 1 89 ? -9.437 24.460 -2.810 1.00 89.31 89 ASN A O 1
ATOM 725 N N . GLU A 1 90 ? -11.199 24.857 -1.486 1.00 90.19 90 GLU A N 1
ATOM 726 C CA . GLU A 1 90 ? -10.401 25.105 -0.287 1.00 90.19 90 GLU A CA 1
ATOM 727 C C . GLU A 1 90 ? -9.726 23.815 0.192 1.00 90.19 90 GLU A C 1
ATOM 729 O O . GLU A 1 90 ? -8.503 23.760 0.346 1.00 90.19 90 GLU A O 1
ATOM 734 N N . PHE A 1 91 ? -10.503 22.739 0.331 1.00 86.75 91 PHE A N 1
ATOM 735 C CA . PHE A 1 91 ? -9.981 21.426 0.709 1.00 86.75 91 PHE A CA 1
ATOM 736 C C . PHE A 1 91 ? -9.010 20.873 -0.341 1.00 86.75 91 PHE A C 1
ATOM 738 O O . PHE A 1 91 ? -7.968 20.308 -0.007 1.00 86.75 91 PHE A O 1
ATOM 745 N N . GLN A 1 92 ? -9.317 21.075 -1.622 1.00 88.75 92 GLN A N 1
ATOM 746 C CA . GLN A 1 92 ? -8.458 20.686 -2.735 1.00 88.75 92 GLN A CA 1
ATOM 747 C C . GLN A 1 92 ? -7.08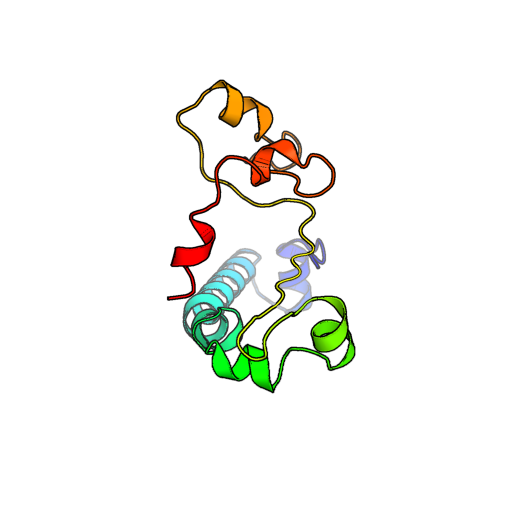7 21.373 -2.661 1.00 88.75 92 GLN A C 1
ATOM 749 O O . GLN A 1 92 ? -6.072 20.724 -2.892 1.00 88.75 92 GLN A O 1
ATOM 754 N N . ARG A 1 93 ? -7.030 22.664 -2.308 1.00 88.44 93 ARG A N 1
ATOM 755 C CA . ARG A 1 93 ? -5.758 23.380 -2.120 1.00 88.44 93 ARG A CA 1
ATOM 756 C C . ARG A 1 93 ? -4.998 22.893 -0.892 1.00 88.44 93 ARG A C 1
ATOM 758 O O . ARG A 1 93 ? -3.793 22.692 -0.978 1.00 88.44 93 ARG A O 1
ATOM 765 N N . ARG A 1 94 ? -5.694 22.683 0.229 1.00 88.00 94 ARG A N 1
ATOM 766 C CA . ARG A 1 94 ? -5.080 22.227 1.488 1.00 88.00 94 ARG A CA 1
ATOM 767 C C . ARG A 1 94 ? -4.516 20.811 1.402 1.00 88.00 94 ARG A C 1
ATOM 769 O O . ARG A 1 94 ? -3.487 20.531 2.001 1.00 88.00 94 ARG A O 1
ATOM 776 N N . SER A 1 95 ? -5.181 19.928 0.663 1.00 89.19 95 SER A N 1
ATOM 777 C CA . SER A 1 95 ? -4.739 18.543 0.492 1.00 89.19 95 SER A CA 1
ATOM 778 C C . SER A 1 95 ? -3.676 18.377 -0.598 1.00 89.19 95 SER A C 1
ATOM 780 O O . SER A 1 95 ? -3.039 17.333 -0.660 1.00 89.19 95 SER A O 1
ATOM 782 N N . TYR A 1 96 ? -3.427 19.359 -1.469 1.00 90.50 96 TYR A N 1
ATOM 783 C CA . TYR A 1 96 ? -2.471 19.177 -2.564 1.00 90.50 96 TYR A CA 1
ATOM 784 C C . TYR A 1 96 ? -1.013 19.210 -2.083 1.00 90.50 96 TYR A C 1
ATOM 786 O O . TYR A 1 96 ? -0.491 20.239 -1.659 1.00 90.50 96 TYR A O 1
ATOM 794 N N . SER A 1 97 ? -0.309 18.084 -2.212 1.00 87.44 97 SER A N 1
ATOM 795 C CA . SER A 1 97 ? 1.121 18.004 -1.923 1.00 87.44 97 SER A CA 1
ATOM 796 C C . SER A 1 97 ? 1.939 18.426 -3.140 1.00 87.44 97 SER A C 1
ATOM 798 O O . SER A 1 97 ? 1.973 17.716 -4.147 1.00 87.44 97 SER A O 1
ATOM 800 N N . LEU A 1 98 ? 2.668 19.540 -3.023 1.00 88.00 98 LEU A N 1
ATOM 801 C CA . LEU A 1 98 ? 3.580 20.011 -4.072 1.00 88.00 98 LEU A CA 1
ATOM 802 C C . LEU A 1 98 ? 4.707 19.013 -4.359 1.00 88.00 98 LEU A C 1
ATOM 804 O O . LEU A 1 98 ? 5.065 18.818 -5.510 1.00 88.00 98 LEU A O 1
ATOM 808 N N . HIS A 1 99 ? 5.222 18.333 -3.335 1.00 85.50 99 HIS A N 1
ATOM 809 C CA . HIS A 1 99 ? 6.320 17.376 -3.486 1.00 85.50 99 HIS A CA 1
ATOM 810 C C . HIS A 1 99 ? 5.884 16.042 -4.120 1.00 85.50 99 HIS A C 1
ATOM 812 O O . HIS A 1 99 ? 6.685 15.353 -4.747 1.00 85.50 99 HIS A O 1
ATOM 818 N N . LYS A 1 100 ? 4.618 15.637 -3.943 1.00 85.25 100 LYS A N 1
ATOM 819 C CA . LYS A 1 100 ? 4.080 14.368 -4.477 1.00 85.25 100 LYS A CA 1
ATOM 820 C C . LYS A 1 100 ? 3.158 14.555 -5.686 1.00 85.25 100 LYS A C 1
ATOM 822 O O . LYS A 1 100 ? 2.675 13.556 -6.232 1.00 85.25 100 LYS A O 1
ATOM 827 N N . HIS A 1 101 ? 2.916 15.810 -6.073 1.00 88.75 101 HIS A N 1
ATOM 828 C CA . HIS A 1 101 ? 2.051 16.247 -7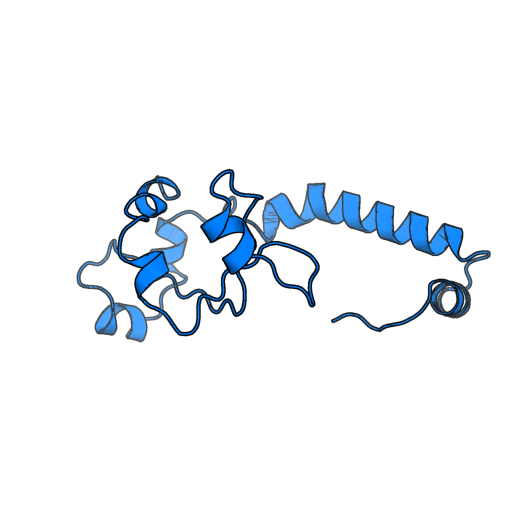.171 1.00 88.75 101 HIS A CA 1
ATOM 829 C C . HIS A 1 101 ? 0.673 15.567 -7.171 1.00 88.75 101 HIS A C 1
ATOM 831 O O . HIS A 1 101 ? 0.181 15.112 -8.202 1.00 88.75 101 HIS A O 1
ATOM 837 N N . ARG A 1 102 ? 0.073 15.420 -5.985 1.00 90.25 102 ARG A N 1
ATOM 838 C CA . ARG A 1 102 ? -1.242 14.791 -5.789 1.00 90.25 102 ARG A CA 1
ATOM 839 C C . ARG A 1 102 ? -1.849 15.206 -4.454 1.00 90.25 102 ARG A C 1
ATOM 841 O O . ARG A 1 102 ? -1.122 15.645 -3.562 1.00 90.25 102 ARG A O 1
ATOM 848 N N . ASN A 1 103 ? -3.157 15.013 -4.302 1.00 89.88 103 ASN A N 1
ATOM 849 C CA . ASN A 1 103 ? -3.829 15.279 -3.034 1.00 89.88 103 ASN A CA 1
ATOM 850 C C . ASN A 1 103 ? -3.528 14.187 -2.006 1.00 89.88 103 ASN A C 1
ATOM 852 O O . ASN A 1 103 ? -3.731 13.000 -2.270 1.00 89.88 103 ASN A O 1
ATOM 856 N N . LEU A 1 104 ? -3.047 14.609 -0.844 1.00 88.94 104 LEU A N 1
ATOM 857 C CA . LEU A 1 104 ? -2.686 13.801 0.302 1.00 88.94 104 LEU A CA 1
ATOM 858 C C . LEU A 1 104 ? -3.174 14.497 1.579 1.00 88.94 104 LEU A C 1
ATOM 860 O O . LEU A 1 104 ? -2.988 15.698 1.750 1.00 88.94 104 LEU A O 1
ATOM 864 N N . VAL A 1 105 ? -3.746 13.737 2.503 1.00 86.38 105 VAL A N 1
ATOM 865 C CA . VAL A 1 105 ? -4.074 14.212 3.850 1.00 86.38 105 VAL A CA 1
ATOM 866 C C . VAL A 1 105 ? -3.062 13.626 4.818 1.00 86.38 105 VAL A C 1
ATOM 868 O O . VAL A 1 105 ? -2.853 12.414 4.840 1.00 86.38 105 VAL A O 1
ATOM 871 N N . LYS A 1 106 ? -2.416 14.478 5.613 1.00 78.12 106 LYS A N 1
ATOM 872 C CA . LYS A 1 106 ? -1.566 14.023 6.710 1.00 78.12 106 LYS A CA 1
ATOM 873 C C . LYS A 1 106 ? -2.459 13.667 7.897 1.00 78.12 106 LYS A C 1
ATOM 875 O O . LYS A 1 106 ? -3.238 14.501 8.339 1.00 78.12 106 LYS A O 1
ATOM 880 N N . VAL A 1 107 ? -2.352 12.434 8.385 1.00 68.75 107 VAL A N 1
ATOM 881 C CA . VAL A 1 107 ? -3.150 11.950 9.531 1.00 68.75 107 VAL A CA 1
ATOM 882 C C . VAL A 1 107 ? -2.481 12.308 10.860 1.00 68.75 107 VAL A C 1
ATOM 884 O O . VAL A 1 107 ? -3.132 12.436 11.890 1.00 68.75 107 VAL A O 1
ATOM 887 N N . SER A 1 108 ? -1.170 12.543 10.837 1.00 54.09 108 SER A N 1
ATOM 888 C CA . SER A 1 108 ? -0.383 12.923 12.006 1.00 54.09 108 SER A CA 1
ATOM 889 C C . SER A 1 108 ? -0.472 14.437 12.260 1.00 54.09 108 SER A C 1
ATOM 891 O O . SER A 1 108 ? 0.275 15.207 11.648 1.00 54.09 108 SER A O 1
ATOM 893 N N . GLY A 1 109 ? -1.359 14.855 13.173 1.00 47.50 109 GLY A N 1
ATOM 894 C CA . GLY A 1 109 ? -1.211 16.123 13.908 1.00 47.50 109 GLY A CA 1
ATOM 895 C C . GLY A 1 109 ? -2.438 17.027 14.070 1.00 47.50 109 GLY A C 1
ATOM 896 O O . GLY A 1 109 ? -2.386 17.906 14.918 1.00 47.50 109 GLY A O 1
ATOM 897 N N . GLU A 1 110 ? -3.534 16.830 13.335 1.00 43.62 110 GLU A N 1
ATOM 898 C CA . GLU A 1 110 ? -4.755 17.636 13.515 1.00 43.62 110 GLU A CA 1
ATOM 899 C C . GLU A 1 110 ? -5.983 16.725 13.599 1.00 43.62 110 GLU A C 1
ATOM 901 O O . GLU A 1 110 ? -6.440 16.145 12.611 1.00 43.62 110 GLU A O 1
ATOM 906 N N . SER A 1 111 ? -6.527 16.623 14.810 1.00 45.84 111 SER A N 1
ATOM 907 C CA . SER A 1 111 ? -7.786 15.959 15.175 1.00 45.84 111 SER A CA 1
ATOM 908 C C . SER A 1 111 ? -9.011 16.456 14.393 1.00 45.84 111 SER A C 1
ATOM 910 O O . SER A 1 111 ? -10.045 15.785 14.356 1.00 45.84 111 SER A O 1
ATOM 912 N N . ASP A 1 112 ? -8.908 17.607 13.732 1.00 45.66 112 ASP A N 1
ATOM 913 C CA . ASP A 1 112 ? -10.068 18.357 13.248 1.00 45.66 112 ASP A CA 1
ATOM 914 C C . ASP A 1 112 ? -10.619 17.851 11.910 1.00 45.66 112 ASP A C 1
ATOM 916 O O . ASP A 1 112 ? -11.795 18.047 11.603 1.00 45.66 112 ASP A O 1
ATOM 920 N N . LEU A 1 113 ? -9.813 17.140 11.113 1.00 46.22 113 LEU A N 1
ATOM 921 C CA . LEU A 1 113 ? -10.263 16.601 9.822 1.00 46.22 113 LEU A CA 1
ATOM 922 C C . LEU A 1 113 ? -10.974 15.246 9.939 1.00 46.22 113 LEU A C 1
ATOM 924 O O . LEU A 1 113 ? -11.797 14.916 9.081 1.00 46.22 113 LEU A O 1
ATOM 928 N N . PHE A 1 114 ? -10.689 14.475 10.990 1.00 46.47 114 PHE A N 1
ATOM 929 C CA . PHE A 1 114 ? -11.295 13.156 11.206 1.00 46.47 114 PHE A CA 1
ATOM 930 C C . PHE A 1 114 ? -12.495 13.185 12.159 1.00 46.47 114 PHE A C 1
ATOM 932 O O . PHE A 1 114 ? -13.402 12.370 11.997 1.00 46.47 114 PHE A O 1
ATOM 939 N N . SER A 1 115 ? -12.549 14.147 13.087 1.00 41.91 115 SER A N 1
ATOM 940 C CA . SER A 1 115 ? -13.559 14.197 14.152 1.00 41.91 115 SER A CA 1
ATOM 941 C C . SER A 1 115 ? -14.991 14.488 13.665 1.00 41.91 115 SER A C 1
ATOM 943 O O . SER A 1 115 ? -15.932 13.869 14.153 1.00 41.91 115 SER A O 1
ATOM 945 N N . SER A 1 116 ? -15.205 15.355 12.662 1.00 36.31 116 SER A N 1
ATOM 946 C CA . SER A 1 116 ? -16.577 15.824 12.363 1.00 36.31 116 SER A CA 1
ATOM 947 C C . SER A 1 116 ? -17.285 15.182 11.161 1.00 36.31 116 SER A C 1
ATOM 949 O O . SER A 1 116 ? -18.483 15.401 10.986 1.00 36.31 116 SER A O 1
ATOM 951 N N . LYS A 1 117 ? -16.607 14.381 10.319 1.00 37.00 117 LYS A N 1
ATOM 952 C CA . LYS A 1 117 ? -17.203 13.903 9.046 1.00 37.00 117 LYS A CA 1
ATOM 953 C C . LYS A 1 117 ? -17.197 12.401 8.778 1.00 37.00 117 LYS A C 1
ATOM 955 O O . LYS A 1 117 ? -17.848 11.978 7.823 1.00 37.00 117 LYS A O 1
ATOM 960 N N . TYR A 1 118 ? -16.556 11.578 9.604 1.00 43.47 118 TYR A N 1
ATOM 961 C CA . TYR A 1 118 ? -16.401 10.150 9.306 1.00 43.47 118 TYR A CA 1
ATOM 962 C C . TYR A 1 118 ? -17.074 9.212 10.317 1.00 43.47 118 TYR A C 1
ATOM 964 O O . TYR A 1 118 ? -16.535 8.168 10.656 1.00 43.47 118 TYR A O 1
ATOM 972 N N . ASN A 1 119 ? -18.347 9.479 10.635 1.00 34.69 119 ASN A N 1
ATOM 973 C CA . ASN A 1 119 ? -19.290 8.431 11.076 1.00 34.69 119 ASN A CA 1
ATOM 974 C C . ASN A 1 119 ? -19.575 7.370 9.980 1.00 34.69 119 ASN A C 1
ATOM 976 O O . ASN A 1 119 ? -20.306 6.412 10.208 1.00 34.69 119 ASN A O 1
ATOM 980 N N . LYS A 1 120 ? -18.994 7.514 8.777 1.00 33.66 120 LYS A N 1
ATOM 981 C CA . LYS A 1 120 ? -19.174 6.606 7.630 1.00 33.66 120 LYS A CA 1
ATOM 982 C C . LYS A 1 120 ? -18.107 5.520 7.463 1.00 33.66 120 LYS A C 1
ATOM 984 O O . LYS A 1 120 ? -18.325 4.620 6.664 1.00 33.66 120 LYS A O 1
ATOM 989 N N . PHE A 1 121 ? -16.995 5.529 8.205 1.00 34.28 121 PHE A N 1
ATOM 990 C CA . PHE A 1 121 ? -16.063 4.384 8.148 1.00 34.28 121 PHE A CA 1
ATOM 991 C C . PHE A 1 121 ? -16.647 3.112 8.790 1.00 34.28 121 PHE A C 1
ATOM 993 O O . PHE A 1 121 ? -16.197 2.012 8.488 1.00 34.28 121 PHE A O 1
ATOM 1000 N N . SER A 1 122 ? -17.715 3.260 9.583 1.00 34.84 122 SER A N 1
ATOM 1001 C CA . SER A 1 122 ? -18.543 2.163 10.097 1.00 34.84 122 SER A CA 1
ATOM 1002 C C . SER A 1 122 ? -19.165 1.294 8.985 1.00 34.84 122 SER A C 1
ATOM 1004 O O . SER A 1 122 ? -19.322 0.092 9.166 1.00 34.84 122 SER A O 1
ATOM 1006 N N . SER A 1 123 ? -19.452 1.849 7.798 1.00 31.83 123 SER A N 1
ATOM 1007 C CA . SER A 1 123 ? -20.167 1.114 6.741 1.00 31.83 123 SE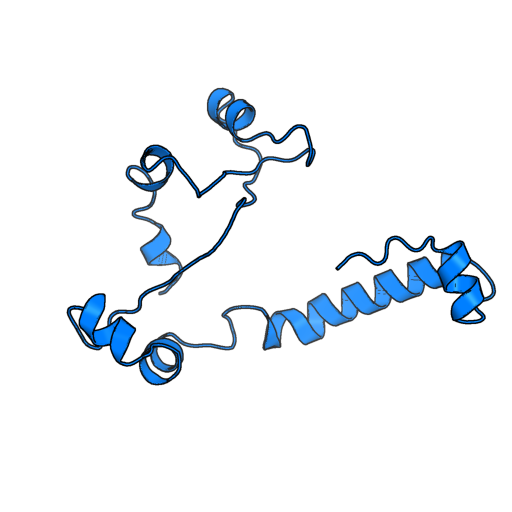R A CA 1
ATOM 1008 C C . SER A 1 123 ? -19.272 0.343 5.765 1.00 31.83 123 SER A C 1
ATOM 1010 O O . SER A 1 123 ? -19.794 -0.250 4.830 1.00 31.83 123 SER A O 1
ATOM 1012 N N . PHE A 1 124 ? -17.944 0.374 5.927 1.00 29.56 124 PHE A N 1
ATOM 1013 C CA . PHE A 1 124 ? -17.009 -0.417 5.104 1.00 29.56 124 PHE A CA 1
ATOM 1014 C C . PHE A 1 124 ? -16.618 -1.759 5.748 1.00 29.56 124 PHE A C 1
ATOM 1016 O O . PHE A 1 124 ? -15.832 -2.507 5.175 1.00 29.56 124 PHE A O 1
ATOM 1023 N N . LEU A 1 125 ? -17.162 -2.054 6.933 1.00 30.67 125 LEU A N 1
ATOM 1024 C CA . LEU A 1 125 ? -16.962 -3.303 7.679 1.00 30.67 125 LEU A CA 1
ATOM 1025 C C . LEU A 1 125 ? -18.287 -4.042 7.957 1.00 30.67 125 LEU A C 1
ATOM 1027 O O . LEU A 1 125 ? -18.345 -4.845 8.892 1.00 30.67 125 LEU A O 1
ATOM 1031 N N . LEU A 1 126 ? -19.327 -3.762 7.161 1.00 31.16 126 LEU A N 1
ATOM 1032 C CA . LEU A 1 126 ? -20.524 -4.598 7.030 1.00 31.16 126 LEU A CA 1
ATOM 1033 C C . LEU A 1 126 ? -20.421 -5.430 5.753 1.00 31.16 126 LEU A C 1
ATOM 1035 O O . LEU A 1 126 ? -20.141 -4.820 4.696 1.00 31.16 126 LEU A O 1
#

pLDDT: mean 77.51, std 18.38, range [29.56, 95.62]

Sequence (126 aa):
MHLGLSNKVLASIFHLQDKRSVSRVIHSVRKAMMSDFVQHYLGFHHINRQTVIDHHTTAIAKELLLNTPYQLTLVIDSTYLYVQKSTNNEFQRRSYSLHKHRNLVKVSGESDLFSSKYNKFSSFLL